Protein AF-A0A1R1B1K0-F1 (afdb_monomer)

Mean predicted aligned error: 8.97 Å

Nearest PDB structures (foldseek):
  7uwb-assembly1_k  TM=3.554E-01  e=3.036E+00  Citrus x limon
  7unf-assembly1_6  TM=3.418E-01  e=3.708E+00  Homo sapiens
  7u8o-assembly1_j  TM=2.911E-01  e=3.708E+00  Sus scrofa
  9brb-assembly1_m  TM=3.291E-01  e=5.530E+00  Rattus norvegicus

pLDDT: mean 85.93, std 10.87, range [31.36, 96.56]

Structure (mmCIF, N/CA/C/O backbone):
data_AF-A0A1R1B1K0-F1
#
_entry.id   AF-A0A1R1B1K0-F1
#
loop_
_atom_site.group_PDB
_atom_site.id
_atom_site.type_symbol
_atom_site.label_atom_id
_atom_site.label_alt_id
_atom_site.label_comp_id
_atom_site.label_asym_id
_atom_site.label_entity_id
_atom_site.label_seq_id
_atom_site.pdbx_PDB_ins_code
_atom_site.Cartn_x
_atom_site.Cartn_y
_atom_site.Cartn_z
_atom_site.occupancy
_atom_site.B_iso_or_equiv
_atom_site.auth_seq_id
_atom_site.auth_comp_id
_atom_site.auth_asym_id
_atom_site.auth_atom_id
_atom_site.pdbx_PDB_model_num
ATOM 1 N N . MET A 1 1 ? -3.688 -18.960 -57.269 1.00 59.69 1 MET A N 1
ATOM 2 C CA . MET A 1 1 ? -3.517 -19.174 -55.816 1.00 59.69 1 MET A CA 1
ATOM 3 C C . MET A 1 1 ? -4.222 -20.477 -55.465 1.00 59.69 1 MET A C 1
ATOM 5 O O . MET A 1 1 ? -5.436 -20.525 -55.629 1.00 59.69 1 MET A O 1
ATOM 9 N N . SER A 1 2 ? -3.469 -21.537 -55.148 1.00 80.31 2 SER A N 1
ATOM 10 C CA . SER A 1 2 ? -4.002 -22.891 -54.909 1.00 80.31 2 SER A CA 1
ATOM 11 C C . SER A 1 2 ? -4.945 -22.912 -53.699 1.00 80.31 2 SER A C 1
ATOM 13 O O . SER A 1 2 ? -4.802 -22.092 -52.791 1.00 80.31 2 SER A O 1
ATOM 15 N N . GLN A 1 3 ? -5.933 -23.814 -53.695 1.00 81.69 3 GLN A N 1
ATOM 16 C CA . GLN A 1 3 ? -6.854 -23.996 -52.561 1.00 81.69 3 GLN A CA 1
ATOM 17 C C . GLN A 1 3 ? -6.096 -24.296 -51.262 1.00 81.69 3 GLN A C 1
ATOM 19 O O . GLN A 1 3 ? -6.393 -23.686 -50.241 1.00 81.69 3 GLN A O 1
ATOM 24 N N . GLU A 1 4 ? -5.033 -25.096 -51.350 1.00 86.19 4 GLU A N 1
ATOM 25 C CA . GLU A 1 4 ? -4.121 -25.392 -50.238 1.00 86.19 4 GLU A CA 1
ATOM 26 C C . GLU A 1 4 ? -3.509 -24.130 -49.610 1.00 86.19 4 GLU A C 1
ATOM 28 O O . GLU A 1 4 ? -3.384 -24.031 -48.389 1.00 86.19 4 GLU A O 1
ATOM 33 N N . LEU A 1 5 ? -3.176 -23.116 -50.425 1.00 86.44 5 LEU A N 1
ATOM 34 C CA . LEU A 1 5 ? -2.635 -21.858 -49.910 1.00 86.44 5 LEU A CA 1
ATOM 35 C C . LEU A 1 5 ? -3.688 -21.122 -49.070 1.00 86.44 5 LEU A C 1
ATOM 37 O O . LEU A 1 5 ? -3.372 -20.596 -48.008 1.00 86.44 5 LEU A O 1
ATO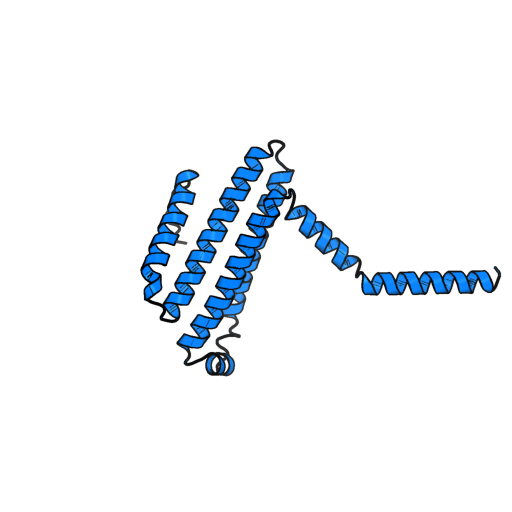M 41 N N . LYS A 1 6 ? -4.949 -21.099 -49.522 1.00 87.38 6 LYS A N 1
ATOM 42 C CA . LYS A 1 6 ? -6.047 -20.439 -48.796 1.00 87.38 6 LYS A CA 1
ATOM 43 C C . LYS A 1 6 ? -6.371 -21.144 -47.480 1.00 87.38 6 LYS A C 1
ATOM 45 O O . LYS A 1 6 ? -6.598 -20.455 -46.490 1.00 87.38 6 LYS A O 1
ATOM 50 N N . GLU A 1 7 ? -6.376 -22.474 -47.469 1.00 90.81 7 GLU A N 1
ATOM 51 C CA . GLU A 1 7 ? -6.591 -23.272 -46.254 1.00 90.81 7 GLU A CA 1
ATOM 52 C C . GLU A 1 7 ? -5.483 -23.018 -45.232 1.00 90.81 7 GLU A C 1
ATOM 54 O O . GLU A 1 7 ? -5.772 -22.636 -44.101 1.00 90.81 7 GLU A O 1
ATOM 59 N N . THR A 1 8 ? -4.223 -23.060 -45.673 1.00 91.25 8 THR A N 1
ATOM 60 C CA . THR A 1 8 ? -3.070 -22.751 -44.813 1.00 91.25 8 THR A CA 1
ATOM 61 C C . THR A 1 8 ? -3.170 -21.341 -44.220 1.00 91.25 8 THR A C 1
ATOM 63 O O . THR A 1 8 ? -2.973 -21.150 -43.021 1.00 91.25 8 THR A O 1
ATOM 66 N N . PHE A 1 9 ? -3.514 -20.331 -45.030 1.00 93.12 9 PHE A N 1
ATOM 67 C CA . PHE A 1 9 ? -3.703 -18.961 -44.537 1.00 93.12 9 PHE A CA 1
ATOM 68 C C . PHE A 1 9 ? -4.836 -18.853 -43.510 1.00 93.12 9 PHE A C 1
ATOM 70 O O . PHE A 1 9 ? -4.715 -18.107 -42.537 1.00 93.12 9 PHE A O 1
ATOM 77 N N . MET A 1 10 ? -5.930 -19.583 -43.719 1.00 92.62 10 MET A N 1
ATOM 78 C CA . MET A 1 10 ? -7.085 -19.572 -42.827 1.00 92.62 10 MET A CA 1
ATOM 79 C C . MET A 1 10 ? -6.769 -20.241 -41.486 1.00 92.62 10 MET A C 1
ATOM 81 O O . MET A 1 10 ? -7.120 -19.692 -40.441 1.00 92.62 10 MET A O 1
ATOM 85 N N . ASP A 1 11 ? -6.024 -21.345 -41.497 1.00 94.00 11 ASP A N 1
ATOM 86 C CA . ASP A 1 11 ? -5.562 -22.020 -40.282 1.00 94.00 11 ASP A CA 1
ATOM 87 C C . ASP A 1 11 ? -4.599 -21.144 -39.473 1.00 94.00 11 ASP A C 1
ATOM 89 O O . ASP A 1 11 ? -4.769 -20.984 -38.259 1.00 94.00 11 ASP A O 1
ATOM 93 N N . VAL A 1 12 ? -3.641 -20.493 -40.145 1.00 93.69 12 VAL A N 1
ATOM 94 C CA . VAL A 1 12 ? -2.735 -19.517 -39.516 1.00 93.69 12 VAL A CA 1
ATOM 95 C C . VAL A 1 12 ? -3.527 -18.360 -38.905 1.00 93.69 12 VAL A C 1
ATOM 97 O O . VAL A 1 12 ? -3.267 -17.962 -37.768 1.00 93.69 12 VAL A O 1
ATOM 100 N N . TRP A 1 13 ? -4.528 -17.839 -39.618 1.00 93.56 13 TRP A N 1
ATOM 101 C CA . TRP A 1 13 ? -5.368 -16.752 -39.119 1.00 93.56 13 TRP A CA 1
ATOM 102 C C . TRP A 1 13 ? -6.178 -17.157 -37.881 1.00 93.56 13 TRP A C 1
ATOM 104 O O . TRP A 1 13 ? -6.197 -16.425 -36.890 1.00 93.56 13 TRP A O 1
ATOM 114 N N . ILE A 1 14 ? -6.805 -18.337 -37.896 1.00 93.62 14 ILE A N 1
ATOM 115 C CA . ILE A 1 14 ? -7.556 -18.873 -36.751 1.00 93.62 14 ILE A CA 1
ATOM 116 C C . ILE A 1 14 ? -6.633 -19.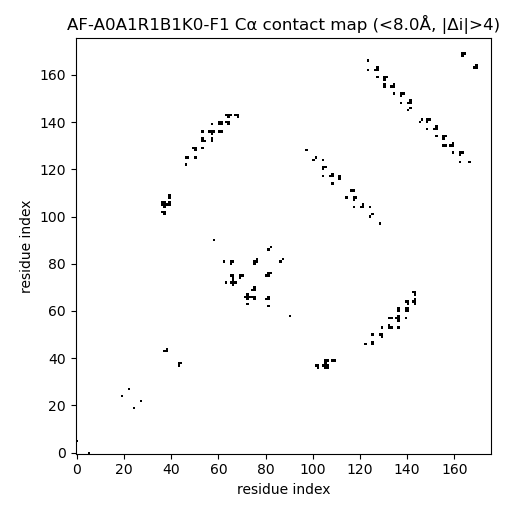056 -35.544 1.00 93.62 14 ILE A C 1
ATOM 118 O O . ILE A 1 14 ? -7.019 -18.731 -34.417 1.00 93.62 14 ILE A O 1
ATOM 122 N N . TYR A 1 15 ? -5.415 -19.550 -35.767 1.00 91.88 15 TYR A N 1
ATOM 123 C CA . TYR A 1 15 ? -4.424 -19.720 -34.711 1.00 91.88 15 TYR A CA 1
ATOM 124 C C . TYR A 1 15 ? -4.025 -18.376 -34.083 1.00 91.88 15 TYR A C 1
ATOM 126 O O . TYR A 1 15 ? -4.085 -18.226 -32.861 1.00 91.88 15 TYR A O 1
ATOM 134 N N . LEU A 1 16 ? -3.709 -17.369 -34.905 1.00 90.44 16 LEU A N 1
ATOM 135 C CA . LEU A 1 16 ? -3.380 -16.018 -34.437 1.00 90.44 16 LEU A CA 1
ATOM 136 C C . LEU A 1 16 ? -4.553 -15.356 -33.703 1.00 90.44 16 LEU A C 1
ATOM 138 O O . LEU A 1 16 ? -4.355 -14.737 -32.658 1.00 90.44 16 LEU A O 1
ATOM 142 N N . TYR A 1 17 ? -5.779 -15.526 -34.200 1.00 90.75 17 TYR A N 1
ATOM 143 C CA . TYR A 1 17 ? -6.984 -14.999 -33.562 1.00 90.75 17 TYR A CA 1
ATOM 144 C C . TYR A 1 17 ? -7.221 -15.624 -32.180 1.00 90.75 17 TYR A C 1
ATOM 146 O O . TYR A 1 17 ? -7.467 -14.911 -31.204 1.00 90.75 17 TYR A O 1
ATOM 154 N N . LYS A 1 18 ? -7.077 -16.951 -32.062 1.00 90.31 18 LYS A N 1
ATOM 155 C CA . LYS A 1 18 ? -7.168 -17.653 -30.772 1.00 90.31 18 LYS A CA 1
ATOM 156 C C . LYS A 1 18 ? -6.075 -17.202 -29.805 1.00 90.31 18 LYS A C 1
ATOM 158 O O . LYS A 1 18 ? -6.376 -16.940 -28.641 1.00 90.31 18 LYS A O 1
ATOM 163 N N . ALA A 1 19 ? -4.839 -17.056 -30.282 1.00 86.38 19 ALA A N 1
ATOM 164 C CA . ALA A 1 19 ? -3.736 -16.545 -29.475 1.00 86.38 19 ALA A CA 1
ATOM 165 C C . ALA A 1 19 ? -4.013 -15.115 -28.979 1.00 86.38 19 ALA A C 1
ATOM 167 O O . ALA A 1 19 ? -3.823 -14.831 -27.798 1.00 86.38 19 ALA A O 1
ATOM 168 N N . ALA A 1 20 ? -4.543 -14.233 -29.832 1.00 87.88 20 ALA A N 1
ATOM 169 C CA . ALA A 1 20 ? -4.899 -12.867 -29.455 1.00 87.88 20 ALA A CA 1
ATOM 170 C C . ALA A 1 20 ? -6.022 -12.815 -28.404 1.00 87.88 20 ALA A C 1
ATOM 172 O O . ALA A 1 20 ? -5.936 -12.036 -27.454 1.00 87.88 20 ALA A O 1
ATOM 173 N N . ILE A 1 21 ? -7.049 -13.664 -28.518 1.00 88.94 21 ILE A N 1
ATOM 174 C CA . ILE A 1 21 ? -8.105 -13.766 -27.497 1.00 88.94 21 ILE A CA 1
ATOM 175 C C . ILE A 1 21 ? -7.536 -14.257 -26.164 1.00 88.94 21 ILE A C 1
ATOM 177 O O . ILE A 1 21 ? -7.900 -13.728 -25.112 1.00 88.94 21 ILE A O 1
ATOM 181 N N . TYR A 1 22 ? -6.660 -15.262 -26.201 1.00 87.31 22 TYR A N 1
ATOM 182 C CA . TYR A 1 22 ? -6.126 -15.888 -24.995 1.00 87.31 22 TYR A CA 1
ATOM 183 C C . TYR A 1 22 ? -5.135 -14.977 -24.261 1.00 87.31 22 TYR A C 1
ATOM 185 O O . TYR A 1 22 ? -5.258 -14.764 -23.057 1.00 87.31 22 TYR A O 1
ATOM 193 N N . VAL A 1 23 ? -4.185 -14.395 -24.997 1.00 82.69 23 VAL A N 1
ATOM 194 C CA . VAL A 1 23 ? -3.130 -13.529 -24.448 1.00 82.69 23 VAL A CA 1
ATOM 195 C C . VAL A 1 23 ? -3.669 -12.146 -24.083 1.00 82.69 23 VAL A C 1
ATOM 197 O O . VAL A 1 23 ? -3.103 -11.485 -23.217 1.00 82.69 23 VAL A O 1
ATOM 200 N N . LYS A 1 24 ? -4.771 -11.703 -24.709 1.00 91.25 24 LYS A N 1
ATOM 201 C CA . LYS A 1 24 ? -5.346 -10.359 -24.539 1.00 91.25 24 LYS A CA 1
ATOM 202 C C . LYS A 1 24 ? -4.249 -9.289 -24.675 1.00 91.25 24 LYS A C 1
ATOM 204 O O . LYS A 1 24 ? -3.896 -8.650 -23.685 1.00 91.25 24 LYS A O 1
ATOM 209 N N . PRO A 1 25 ? -3.700 -9.068 -25.883 1.00 85.75 25 PRO A N 1
ATOM 210 C CA . PRO A 1 25 ? -2.474 -8.294 -26.099 1.00 85.75 25 PRO A CA 1
ATOM 211 C C . PRO A 1 25 ? -2.533 -6.869 -25.540 1.00 85.75 25 PRO A C 1
ATOM 213 O O . PRO A 1 25 ? -1.535 -6.384 -25.020 1.00 85.75 25 PRO A O 1
ATOM 216 N N . LEU A 1 26 ? -3.703 -6.220 -25.568 1.00 85.38 26 LEU A N 1
ATOM 217 C CA . LEU A 1 26 ? -3.905 -4.927 -24.905 1.00 85.38 26 LEU A CA 1
ATOM 218 C C . LEU A 1 26 ? -3.644 -5.007 -23.399 1.00 85.38 26 LEU A C 1
ATOM 220 O O . LEU A 1 26 ? -2.982 -4.140 -22.839 1.00 85.38 26 LEU A O 1
ATOM 224 N N . TRP A 1 27 ? -4.144 -6.052 -22.740 1.00 82.56 27 TRP A N 1
ATOM 225 C CA . TRP A 1 27 ? -3.952 -6.225 -21.309 1.00 82.56 27 TRP A CA 1
ATOM 226 C C . TRP A 1 27 ? -2.507 -6.565 -20.969 1.00 82.56 27 TRP A C 1
ATOM 228 O O . TRP A 1 27 ? -1.936 -5.934 -20.083 1.00 82.56 27 TRP A O 1
ATOM 238 N N . ALA A 1 28 ? -1.886 -7.455 -21.748 1.00 86.81 28 ALA A N 1
ATOM 239 C CA . ALA A 1 28 ? -0.457 -7.731 -21.648 1.00 86.81 28 ALA A CA 1
ATOM 240 C C . ALA A 1 28 ? 0.363 -6.434 -21.761 1.00 86.81 28 ALA A C 1
ATOM 242 O O . ALA A 1 28 ? 1.133 -6.124 -20.859 1.00 86.81 28 ALA A O 1
ATOM 243 N N . PHE A 1 29 ? 0.105 -5.612 -22.782 1.00 88.94 29 PHE A N 1
ATOM 244 C CA . PHE A 1 29 ? 0.782 -4.331 -22.988 1.00 88.94 29 PHE A CA 1
ATOM 245 C C . PHE A 1 29 ? 0.653 -3.379 -21.788 1.00 88.94 29 PHE A C 1
ATOM 247 O O . PHE A 1 29 ? 1.663 -2.879 -21.290 1.00 88.94 29 PHE A O 1
ATOM 254 N N . PHE A 1 30 ? -0.564 -3.168 -21.271 1.00 87.12 30 PHE A N 1
ATOM 255 C CA . PHE A 1 30 ? -0.769 -2.324 -20.088 1.00 87.12 30 PHE A CA 1
ATOM 256 C C . PHE A 1 30 ? -0.057 -2.878 -18.852 1.00 87.12 30 PHE A C 1
ATOM 258 O O . PHE A 1 30 ? 0.591 -2.118 -18.132 1.00 87.12 30 PHE A O 1
ATOM 265 N N . THR A 1 31 ? -0.135 -4.190 -18.615 1.00 85.06 31 THR A N 1
ATOM 266 C CA . THR A 1 31 ? 0.560 -4.817 -17.483 1.00 85.06 31 THR A CA 1
ATOM 267 C C . THR A 1 31 ? 2.076 -4.739 -17.624 1.00 85.06 31 THR A C 1
ATOM 269 O O . THR A 1 31 ? 2.752 -4.511 -16.627 1.00 85.06 31 THR A O 1
ATOM 272 N N . SER A 1 32 ? 2.617 -4.829 -18.842 1.00 86.50 32 SER A N 1
ATOM 273 C CA . SER A 1 32 ? 4.046 -4.656 -19.106 1.00 86.50 32 SER A CA 1
ATOM 274 C C . SER A 1 32 ? 4.507 -3.230 -18.819 1.00 86.50 32 SER A C 1
ATOM 276 O O . SER A 1 32 ? 5.522 -3.061 -18.152 1.00 86.50 32 SER A O 1
ATOM 278 N N . ILE A 1 33 ? 3.757 -2.208 -19.252 1.00 87.00 33 ILE A N 1
ATOM 279 C CA . ILE A 1 33 ? 4.068 -0.806 -18.922 1.00 87.00 33 ILE A CA 1
ATOM 280 C C . ILE A 1 33 ? 4.012 -0.593 -17.411 1.00 87.00 33 ILE A C 1
ATOM 282 O O . ILE A 1 33 ? 4.926 -0.007 -16.837 1.00 87.00 33 ILE A O 1
ATOM 286 N N . LEU A 1 34 ? 2.956 -1.081 -16.760 1.00 85.38 34 LEU A N 1
ATOM 287 C CA . LEU A 1 34 ? 2.790 -0.928 -15.321 1.00 85.38 34 LEU A CA 1
ATOM 288 C C . LEU A 1 34 ? 3.930 -1.609 -14.556 1.00 85.38 34 LEU A C 1
ATOM 290 O O . LEU A 1 34 ? 4.501 -0.998 -13.659 1.00 85.38 34 LEU A O 1
ATOM 294 N N . TYR A 1 35 ? 4.288 -2.839 -14.934 1.00 86.69 35 TYR A N 1
ATOM 295 C CA . TYR A 1 35 ? 5.387 -3.579 -14.320 1.00 86.69 35 TYR A CA 1
ATOM 296 C C . TYR A 1 35 ? 6.722 -2.864 -14.529 1.00 86.69 35 TYR A C 1
ATOM 298 O O . TYR A 1 35 ? 7.464 -2.650 -13.578 1.00 86.69 35 TYR A O 1
ATOM 306 N N . TYR A 1 36 ? 6.985 -2.415 -15.757 1.00 85.69 36 TY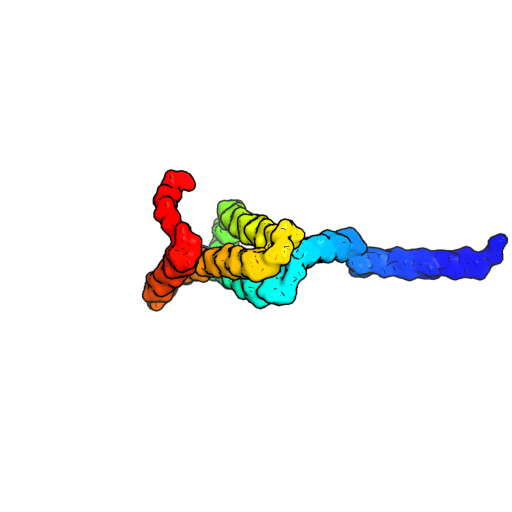R A N 1
ATOM 307 C CA . TYR A 1 36 ? 8.176 -1.645 -16.096 1.00 85.69 36 TYR A CA 1
ATOM 308 C C . TYR A 1 36 ? 8.289 -0.378 -15.237 1.00 85.69 36 TYR A C 1
ATOM 310 O O . TYR A 1 36 ? 9.356 -0.078 -14.708 1.00 85.69 36 TYR A O 1
ATOM 318 N N . VAL A 1 37 ? 7.195 0.361 -15.052 1.00 86.25 37 VAL A N 1
ATOM 319 C CA . VAL A 1 37 ? 7.206 1.600 -14.265 1.00 86.25 37 VAL A CA 1
ATOM 320 C C . VAL A 1 37 ? 7.323 1.332 -12.763 1.00 86.25 37 VAL A C 1
ATOM 322 O O . VAL A 1 37 ? 8.104 2.010 -12.105 1.00 86.25 37 VAL A O 1
ATOM 325 N N . LEU A 1 38 ? 6.580 0.364 -12.221 1.00 84.75 38 LEU A N 1
ATOM 326 C CA . LEU A 1 38 ? 6.552 0.074 -10.782 1.00 84.75 38 LEU A CA 1
ATOM 327 C C . LEU A 1 38 ? 7.817 -0.622 -10.270 1.00 84.75 38 LEU A C 1
ATOM 329 O O . LEU A 1 38 ? 8.206 -0.400 -9.125 1.00 84.75 38 LEU A O 1
ATOM 333 N N . PHE A 1 39 ? 8.440 -1.457 -11.100 1.00 86.44 39 PHE A N 1
ATOM 334 C CA . PHE A 1 39 ? 9.575 -2.298 -10.725 1.00 86.44 39 PHE A CA 1
ATOM 335 C C . PHE A 1 39 ? 10.767 -2.006 -11.642 1.00 86.44 39 PHE A C 1
ATOM 337 O O . PHE A 1 39 ? 11.084 -2.807 -12.524 1.00 86.44 39 PHE A O 1
ATOM 344 N N . PRO A 1 40 ? 11.420 -0.839 -11.488 1.00 84.00 40 PRO A N 1
ATOM 345 C CA . PRO A 1 40 ? 12.613 -0.523 -12.264 1.00 84.00 40 PRO A CA 1
ATOM 346 C C . PRO A 1 40 ? 13.810 -1.413 -11.894 1.00 84.00 40 PRO A C 1
ATOM 348 O O . PRO A 1 40 ? 14.691 -1.596 -12.727 1.00 84.00 40 PRO A O 1
ATOM 351 N N . ASP A 1 41 ? 13.828 -1.964 -10.676 1.00 83.81 41 ASP A N 1
ATOM 352 C CA . ASP A 1 41 ? 14.881 -2.827 -10.142 1.00 83.81 41 ASP A CA 1
ATOM 353 C C . ASP A 1 41 ? 14.284 -3.915 -9.225 1.00 83.81 41 ASP A C 1
ATOM 355 O O . ASP A 1 41 ? 13.217 -3.725 -8.631 1.00 83.81 41 ASP A O 1
ATOM 359 N N . GLU A 1 42 ? 14.961 -5.059 -9.087 1.00 83.94 42 GLU A N 1
ATOM 360 C CA . GLU A 1 42 ? 14.481 -6.195 -8.282 1.00 83.94 42 GLU A CA 1
ATOM 361 C C . GLU A 1 42 ? 14.347 -5.858 -6.788 1.00 83.94 42 GLU A C 1
ATOM 363 O O . GLU A 1 42 ? 13.481 -6.410 -6.101 1.00 83.94 42 GLU A O 1
ATOM 368 N N . THR A 1 43 ? 15.119 -4.888 -6.285 1.00 81.50 43 THR A N 1
ATOM 369 C CA . THR A 1 43 ? 15.013 -4.403 -4.898 1.00 81.50 43 THR A CA 1
ATOM 370 C C . THR A 1 43 ? 13.656 -3.761 -4.581 1.00 81.50 43 THR A C 1
ATOM 372 O O . THR A 1 43 ? 13.272 -3.669 -3.412 1.00 81.50 43 THR A O 1
ATOM 375 N N . PHE A 1 44 ? 12.869 -3.383 -5.597 1.00 84.81 44 PHE A N 1
ATOM 376 C CA . PHE A 1 44 ? 11.531 -2.813 -5.415 1.00 84.81 44 PHE A CA 1
ATOM 377 C C . PHE A 1 44 ? 10.480 -3.873 -5.083 1.00 84.81 44 PHE A C 1
ATOM 379 O O . PHE A 1 44 ? 9.451 -3.551 -4.478 1.00 84.81 44 PHE A O 1
ATOM 386 N N . ILE A 1 45 ? 10.718 -5.135 -5.453 1.00 88.06 45 ILE A N 1
ATOM 387 C CA . ILE A 1 45 ? 9.726 -6.206 -5.330 1.00 88.06 45 ILE A CA 1
ATOM 388 C C . ILE A 1 45 ? 9.390 -6.493 -3.857 1.00 88.06 45 ILE A C 1
ATOM 390 O O . ILE A 1 45 ? 8.206 -6.427 -3.515 1.00 88.06 45 ILE A O 1
ATOM 394 N N . PRO A 1 46 ? 10.357 -6.732 -2.944 1.00 90.62 46 PRO A N 1
ATOM 395 C CA . PRO A 1 46 ? 10.037 -7.045 -1.550 1.00 90.62 46 PRO A CA 1
ATOM 396 C C . PRO A 1 46 ? 9.292 -5.910 -0.841 1.00 90.62 46 PRO A C 1
ATOM 398 O O . PRO A 1 46 ? 8.291 -6.149 -0.165 1.00 90.62 46 PRO A O 1
ATOM 401 N N . ALA A 1 47 ? 9.737 -4.664 -1.040 1.00 90.56 47 ALA A N 1
ATOM 402 C CA . ALA A 1 47 ? 9.111 -3.490 -0.437 1.00 90.56 47 ALA A CA 1
ATOM 403 C C . ALA A 1 47 ? 7.678 -3.287 -0.958 1.00 90.56 47 ALA A C 1
ATOM 405 O O . ALA A 1 47 ? 6.767 -2.981 -0.188 1.00 90.56 47 ALA A O 1
ATOM 406 N N . THR A 1 48 ? 7.460 -3.520 -2.255 1.00 91.25 48 THR A N 1
ATOM 407 C CA . THR A 1 48 ? 6.128 -3.480 -2.866 1.00 91.25 48 THR A CA 1
ATOM 408 C C . THR A 1 48 ? 5.211 -4.555 -2.296 1.00 91.25 48 THR A C 1
ATOM 410 O O . THR A 1 48 ? 4.078 -4.253 -1.927 1.00 91.25 48 THR A O 1
ATOM 413 N N . ILE A 1 49 ? 5.687 -5.800 -2.191 1.00 92.88 49 ILE A N 1
ATOM 414 C CA . ILE A 1 49 ? 4.901 -6.905 -1.632 1.00 92.88 49 ILE A CA 1
ATOM 415 C C . ILE A 1 49 ? 4.519 -6.599 -0.184 1.00 92.88 49 ILE A C 1
ATOM 417 O O . ILE A 1 49 ? 3.356 -6.772 0.176 1.00 92.88 49 ILE A O 1
ATOM 421 N N . ALA A 1 50 ? 5.454 -6.100 0.630 1.00 93.88 50 ALA A N 1
ATOM 422 C CA . ALA A 1 50 ? 5.175 -5.714 2.011 1.00 93.88 50 ALA A CA 1
ATOM 423 C C . ALA A 1 50 ? 4.089 -4.628 2.090 1.00 93.88 50 ALA A C 1
ATOM 425 O O . ALA A 1 50 ? 3.133 -4.766 2.856 1.00 93.88 50 ALA A O 1
AT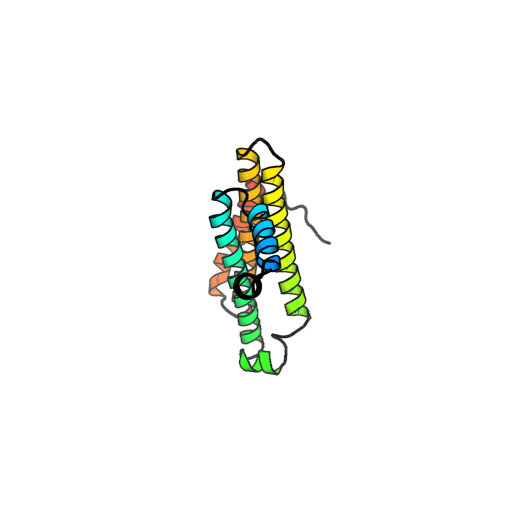OM 426 N N . LEU A 1 51 ? 4.195 -3.588 1.256 1.00 94.69 51 LEU A N 1
ATOM 427 C CA . LEU A 1 51 ? 3.237 -2.485 1.221 1.00 94.69 51 LEU A CA 1
ATOM 428 C C . LEU A 1 51 ? 1.841 -2.926 0.748 1.00 94.69 51 LEU A C 1
ATOM 430 O O . LEU A 1 51 ? 0.833 -2.573 1.358 1.00 94.69 51 LEU A O 1
ATOM 434 N N . ILE A 1 52 ? 1.767 -3.727 -0.317 1.00 94.69 52 ILE A N 1
ATOM 435 C CA . ILE A 1 52 ? 0.493 -4.263 -0.814 1.00 94.69 52 ILE A CA 1
ATOM 436 C C . ILE A 1 52 ? -0.126 -5.206 0.221 1.00 94.69 52 ILE A C 1
ATOM 438 O O . ILE A 1 52 ? -1.332 -5.153 0.451 1.00 94.69 52 ILE A O 1
ATOM 442 N N . SER A 1 53 ? 0.684 -6.034 0.881 1.00 96.06 53 SER A N 1
ATOM 443 C CA . SER A 1 53 ? 0.200 -6.965 1.903 1.00 96.06 53 SER A CA 1
ATOM 444 C C . SER A 1 53 ? -0.424 -6.221 3.081 1.00 96.06 53 SER A C 1
ATOM 446 O O . SER A 1 53 ? -1.545 -6.543 3.470 1.00 96.06 53 SER A O 1
ATOM 448 N N . VAL A 1 54 ? 0.244 -5.188 3.612 1.00 96.31 54 VAL A N 1
ATOM 449 C CA . VAL A 1 54 ? -0.323 -4.398 4.716 1.00 96.31 54 VAL A CA 1
ATOM 450 C C . VAL A 1 54 ? -1.568 -3.622 4.282 1.00 96.31 54 VAL A C 1
ATOM 452 O O . VAL A 1 54 ? -2.521 -3.555 5.046 1.00 96.31 54 VAL A O 1
ATOM 455 N N . LEU A 1 55 ? -1.625 -3.123 3.041 1.00 96.25 55 LEU A N 1
ATOM 456 C CA . LEU A 1 55 ? -2.825 -2.482 2.495 1.00 96.25 55 LEU A CA 1
ATOM 457 C C . LEU A 1 55 ? -4.014 -3.453 2.423 1.00 96.25 55 LEU A C 1
ATOM 459 O O . LEU A 1 55 ? -5.138 -3.086 2.764 1.00 96.25 55 LEU A O 1
ATOM 463 N N . VAL A 1 56 ? -3.786 -4.692 1.980 1.00 96.00 56 VAL A N 1
ATOM 464 C CA . VAL A 1 56 ? -4.834 -5.723 1.948 1.00 96.00 56 VAL A CA 1
ATOM 465 C C . VAL A 1 56 ? -5.306 -6.038 3.365 1.00 96.00 56 VAL A C 1
ATOM 467 O O . VAL A 1 56 ? -6.512 -6.072 3.606 1.00 96.00 56 VAL A O 1
ATOM 470 N N . ILE A 1 57 ? -4.376 -6.217 4.307 1.00 96.56 57 ILE A N 1
ATOM 471 C CA . ILE A 1 57 ? -4.703 -6.472 5.715 1.00 96.56 57 ILE A CA 1
ATOM 472 C C . ILE A 1 57 ? -5.491 -5.299 6.311 1.00 96.56 57 ILE A C 1
ATOM 474 O O . ILE A 1 57 ? -6.495 -5.540 6.975 1.00 96.56 57 ILE A O 1
ATOM 478 N N . ASP A 1 58 ? -5.108 -4.052 6.034 1.00 95.88 58 ASP A N 1
ATOM 479 C CA . ASP A 1 58 ? -5.824 -2.859 6.495 1.00 95.88 58 ASP A CA 1
ATOM 480 C C . ASP A 1 58 ? -7.274 -2.833 5.995 1.00 95.88 58 ASP A C 1
ATOM 482 O O . ASP A 1 58 ? -8.207 -2.634 6.776 1.00 95.88 58 ASP A O 1
ATOM 486 N N . ILE A 1 59 ? -7.477 -3.089 4.699 1.00 94.31 59 ILE A N 1
ATOM 487 C CA . ILE A 1 59 ? -8.812 -3.134 4.098 1.00 94.31 59 ILE A CA 1
ATOM 488 C C . ILE A 1 59 ? -9.651 -4.232 4.764 1.00 94.31 59 ILE A C 1
ATOM 490 O O . ILE A 1 59 ? -10.802 -3.988 5.131 1.00 94.31 59 ILE A O 1
ATOM 494 N N . LEU A 1 60 ? -9.082 -5.425 4.965 1.00 93.75 60 LEU A N 1
ATOM 495 C CA . LEU A 1 60 ? -9.761 -6.527 5.652 1.00 93.75 60 LEU A CA 1
ATOM 496 C C . LEU A 1 60 ? -10.091 -6.177 7.109 1.00 93.75 60 LEU A C 1
ATOM 498 O O . LEU A 1 60 ? -11.217 -6.416 7.548 1.00 93.75 60 LEU A O 1
ATOM 502 N N . ALA A 1 61 ? -9.159 -5.556 7.834 1.00 94.06 61 ALA A N 1
ATOM 503 C CA . ALA A 1 61 ? -9.373 -5.085 9.198 1.00 94.06 61 ALA A CA 1
ATOM 504 C C . ALA A 1 61 ? -10.499 -4.042 9.260 1.00 94.06 61 ALA A C 1
ATOM 506 O O . ALA A 1 61 ? -11.315 -4.082 10.181 1.00 94.06 61 ALA A O 1
ATOM 507 N N . LYS A 1 62 ? -10.617 -3.165 8.250 1.00 92.75 62 LYS A N 1
ATOM 508 C CA . LYS A 1 62 ? -11.720 -2.199 8.160 1.00 92.75 62 LYS A CA 1
ATOM 509 C C . LYS A 1 62 ? -13.075 -2.873 7.973 1.00 92.75 62 LYS A C 1
ATOM 511 O O . LYS A 1 62 ? -14.048 -2.503 8.628 1.00 92.75 62 LYS A O 1
ATOM 516 N N . TYR A 1 63 ? -13.153 -3.861 7.083 1.00 90.94 63 TYR A N 1
ATOM 517 C CA . TYR A 1 63 ? -14.385 -4.629 6.897 1.00 90.94 63 TYR A CA 1
ATOM 518 C C . TYR A 1 63 ? -14.764 -5.396 8.163 1.00 90.94 63 TYR A C 1
ATOM 520 O O . TYR A 1 63 ? -15.936 -5.412 8.546 1.00 90.94 63 TYR A O 1
ATOM 528 N N . TYR A 1 64 ? -13.774 -5.986 8.833 1.00 91.06 64 TYR A N 1
ATOM 529 C CA . TYR A 1 64 ? -13.964 -6.670 10.104 1.00 91.06 64 TYR A CA 1
ATOM 530 C C . TYR A 1 64 ? -14.506 -5.725 11.185 1.00 91.06 64 TYR A C 1
ATOM 532 O O . TYR A 1 64 ? -15.530 -6.038 11.795 1.00 91.06 64 TYR A O 1
ATOM 540 N N . SER A 1 65 ? -13.898 -4.550 11.374 1.00 93.00 65 SER A N 1
ATOM 541 C CA . SER A 1 65 ? -14.312 -3.606 12.420 1.00 93.00 65 SER A CA 1
ATOM 542 C C . SER A 1 65 ? -15.738 -3.099 12.226 1.00 93.00 65 SER A C 1
ATOM 544 O O . SER A 1 65 ? -16.529 -3.072 13.166 1.00 93.00 65 SER A O 1
ATOM 546 N N . ILE A 1 66 ? -16.135 -2.826 10.983 1.00 89.44 66 ILE A N 1
ATOM 547 C CA . ILE A 1 66 ? -17.519 -2.467 10.639 1.00 89.44 66 ILE A CA 1
ATOM 548 C C . ILE A 1 66 ? -18.475 -3.642 10.849 1.00 89.44 66 ILE A C 1
ATOM 550 O O . ILE A 1 66 ? -19.626 -3.443 11.245 1.00 89.44 66 ILE A O 1
ATOM 554 N N . GLY A 1 67 ? -18.018 -4.865 10.584 1.00 88.50 67 GLY A N 1
ATOM 555 C CA . GLY A 1 67 ? -18.720 -6.092 10.941 1.00 88.50 67 GLY A CA 1
ATOM 556 C C . GLY A 1 67 ? -19.075 -6.118 12.425 1.00 88.50 67 GLY A C 1
ATOM 557 O O . GLY A 1 67 ? -20.245 -6.222 12.782 1.00 88.50 67 GLY A O 1
ATOM 558 N N . VAL A 1 68 ? -18.068 -5.970 13.284 1.00 88.69 68 VAL A N 1
ATOM 559 C CA . VAL A 1 68 ? -18.228 -6.029 14.743 1.00 88.69 68 VAL A CA 1
ATOM 560 C C . VAL A 1 68 ? -19.103 -4.883 15.264 1.00 88.69 68 VAL A C 1
ATOM 562 O O . VAL A 1 68 ? -20.080 -5.136 15.967 1.00 88.69 68 VAL A O 1
ATOM 565 N N . LEU A 1 69 ? -18.834 -3.642 14.847 1.00 86.75 69 LEU A N 1
ATOM 566 C CA . LEU A 1 69 ? -19.534 -2.446 15.334 1.00 86.75 69 LEU A CA 1
ATOM 567 C C . LEU A 1 69 ? -21.038 -2.411 15.017 1.00 86.75 69 LEU A C 1
ATOM 569 O O . LEU A 1 69 ? -21.784 -1.708 15.692 1.00 86.75 69 LEU A O 1
ATOM 573 N N . ASN A 1 70 ? -21.506 -3.152 14.008 1.00 86.94 70 ASN A N 1
ATOM 574 C CA . ASN A 1 70 ? -22.927 -3.190 13.633 1.00 86.94 70 ASN A CA 1
ATOM 575 C C . ASN A 1 70 ? -23.611 -4.517 14.024 1.00 86.94 70 ASN A C 1
ATOM 577 O O . ASN A 1 70 ? -24.639 -4.880 13.446 1.00 86.94 70 ASN A O 1
ATOM 581 N N . GLY A 1 71 ? -23.070 -5.244 15.009 1.00 81.50 71 GLY A N 1
ATOM 582 C CA . GLY A 1 71 ? -23.686 -6.466 15.540 1.00 81.50 71 GLY A CA 1
ATOM 583 C C . GLY A 1 71 ? -23.453 -7.715 14.683 1.00 81.50 71 GLY A C 1
ATOM 584 O O . GLY A 1 71 ? -24.269 -8.635 14.701 1.00 81.50 71 GLY A O 1
ATOM 585 N N . GLY A 1 72 ? -22.361 -7.746 13.916 1.00 81.50 72 GLY A N 1
ATOM 586 C CA . GLY A 1 72 ? -21.920 -8.884 13.112 1.00 81.50 72 GLY A CA 1
ATOM 587 C C . GLY A 1 72 ? -21.931 -8.615 11.604 1.00 81.50 72 GLY A C 1
ATOM 588 O O . GLY A 1 72 ? -22.751 -7.858 11.086 1.00 81.50 72 GLY A O 1
ATOM 589 N N . ILE A 1 73 ? -21.049 -9.308 10.874 1.00 76.69 73 ILE A N 1
ATOM 590 C CA . ILE A 1 73 ? -20.822 -9.126 9.425 1.00 76.69 73 ILE A CA 1
ATOM 591 C C . ILE A 1 73 ? -22.121 -9.274 8.614 1.00 76.69 73 ILE A C 1
ATOM 593 O O . ILE A 1 73 ? -22.383 -8.479 7.714 1.00 76.69 73 ILE A O 1
ATOM 597 N N . ILE A 1 74 ? -22.973 -10.244 8.963 1.00 74.75 74 ILE A N 1
ATOM 598 C CA . ILE A 1 74 ? -24.258 -10.485 8.283 1.00 74.75 74 ILE A CA 1
ATOM 599 C C . ILE A 1 74 ? -25.191 -9.274 8.427 1.00 74.75 74 ILE A C 1
ATOM 601 O O . ILE A 1 74 ? -25.830 -8.856 7.459 1.00 74.75 74 ILE A O 1
ATOM 605 N N . ASN A 1 75 ? -25.245 -8.670 9.617 1.00 77.31 75 ASN A N 1
ATOM 606 C CA . ASN A 1 75 ? -26.085 -7.502 9.860 1.00 77.31 75 ASN A CA 1
ATOM 607 C C . ASN A 1 75 ? -25.512 -6.251 9.170 1.00 77.31 75 ASN A C 1
ATOM 609 O O . ASN A 1 75 ? -26.268 -5.457 8.613 1.00 77.31 75 ASN A O 1
ATOM 613 N N . SER A 1 76 ? -24.185 -6.114 9.106 1.00 77.00 76 SER A N 1
ATOM 614 C CA . SER A 1 76 ? -23.500 -5.037 8.375 1.00 77.00 76 SER A CA 1
ATOM 615 C C . SER A 1 76 ? -23.706 -5.102 6.858 1.00 77.00 76 SER A C 1
ATOM 617 O O . SER A 1 76 ? -23.784 -4.058 6.206 1.00 77.00 76 SER A O 1
ATOM 619 N N . ILE A 1 77 ? -23.821 -6.310 6.291 1.00 78.00 77 ILE A N 1
ATOM 620 C CA . ILE A 1 77 ? -24.199 -6.512 4.884 1.00 78.00 77 ILE A CA 1
ATOM 621 C C . ILE A 1 77 ? -25.672 -6.143 4.689 1.00 78.00 77 ILE A C 1
ATOM 623 O O . ILE A 1 77 ? -25.991 -5.354 3.803 1.00 78.00 77 ILE A O 1
ATOM 627 N N . ARG A 1 78 ? -26.569 -6.645 5.551 1.00 76.00 78 ARG A N 1
ATOM 628 C CA . ARG A 1 78 ? -28.016 -6.380 5.453 1.00 76.00 78 ARG A CA 1
ATOM 629 C C . ARG A 1 78 ? -28.360 -4.894 5.581 1.00 76.00 78 ARG A C 1
ATOM 631 O O . ARG A 1 78 ? -29.293 -4.423 4.944 1.00 76.00 78 ARG A O 1
ATOM 638 N N . THR A 1 79 ? -27.605 -4.159 6.394 1.00 79.06 79 THR A N 1
ATOM 639 C CA . THR A 1 79 ? -27.761 -2.709 6.599 1.00 79.06 79 THR A CA 1
ATOM 640 C C . THR A 1 79 ? -26.991 -1.860 5.581 1.00 79.06 79 THR A C 1
ATOM 642 O O . THR A 1 79 ? -27.038 -0.633 5.652 1.00 79.06 79 THR A O 1
ATOM 645 N N . GLY A 1 80 ? -26.268 -2.483 4.642 1.00 76.69 80 GLY A N 1
ATOM 646 C CA . GLY A 1 80 ? -25.533 -1.793 3.578 1.00 76.69 80 GLY A CA 1
ATOM 647 C C . GLY A 1 80 ? -24.333 -0.968 4.057 1.00 76.69 80 GLY A C 1
ATOM 648 O O . GLY A 1 80 ? -23.803 -0.157 3.301 1.00 76.69 80 GLY A O 1
ATOM 649 N N . LYS A 1 81 ? -23.879 -1.148 5.304 1.00 77.19 81 LYS A N 1
ATOM 650 C CA . LYS A 1 81 ? -22.750 -0.390 5.872 1.00 77.19 81 LYS A CA 1
ATOM 651 C C . LYS A 1 81 ? -21.418 -0.786 5.237 1.00 77.19 81 LYS A C 1
ATOM 653 O O . LYS A 1 81 ? -20.595 0.083 4.952 1.00 77.19 81 LYS A O 1
ATOM 658 N N . ILE A 1 82 ? -21.246 -2.079 4.951 1.00 75.25 82 ILE A N 1
ATOM 659 C CA . ILE A 1 82 ? -20.080 -2.633 4.239 1.00 75.25 82 ILE A CA 1
ATOM 660 C C . ILE A 1 82 ? -20.038 -2.172 2.777 1.00 75.25 82 ILE A C 1
ATOM 662 O O . ILE A 1 82 ? -18.965 -1.943 2.235 1.00 75.25 82 ILE A O 1
ATOM 666 N N . THR A 1 83 ? -21.197 -1.981 2.149 1.00 73.44 83 THR A N 1
ATOM 667 C CA . THR A 1 83 ? -21.319 -1.524 0.755 1.00 73.44 83 THR A CA 1
ATOM 668 C C . THR A 1 83 ? -21.533 -0.016 0.650 1.00 73.44 83 THR A C 1
ATOM 670 O O . THR A 1 83 ? -21.957 0.477 -0.395 1.00 73.44 83 THR A O 1
ATOM 673 N N . SER A 1 84 ? -21.299 0.726 1.734 1.00 80.62 84 SER A N 1
ATOM 674 C CA . SER A 1 84 ? -21.541 2.163 1.745 1.00 80.62 84 SER A CA 1
ATOM 675 C C . SER A 1 84 ? -20.581 2.880 0.799 1.00 80.62 84 SER A C 1
ATOM 677 O O . SER A 1 84 ? -19.387 2.578 0.719 1.00 80.62 84 SER A O 1
ATOM 679 N N . GLU A 1 85 ? -21.108 3.867 0.077 1.00 81.69 85 GLU A N 1
ATOM 680 C CA . GLU A 1 85 ? -20.327 4.632 -0.894 1.00 81.69 85 GLU A CA 1
ATOM 681 C C . GLU A 1 85 ? -19.146 5.356 -0.229 1.00 81.69 85 GLU A C 1
ATOM 683 O O . GLU A 1 85 ? -18.075 5.477 -0.818 1.00 81.69 85 GLU A O 1
ATOM 688 N N . SER A 1 86 ? -19.312 5.793 1.022 1.00 80.25 86 SER A N 1
ATOM 689 C CA . SER A 1 86 ? -18.254 6.430 1.808 1.00 80.25 86 SER A CA 1
ATOM 690 C C . SER A 1 86 ? -17.085 5.484 2.090 1.00 80.25 86 SER A C 1
ATOM 692 O O . SER A 1 86 ? -15.933 5.900 1.943 1.00 80.25 86 SER A O 1
ATOM 694 N N . LEU A 1 87 ? -17.354 4.214 2.420 1.00 84.94 87 LEU A N 1
ATOM 695 C CA . LEU A 1 87 ? -16.311 3.206 2.611 1.00 84.94 87 LEU A CA 1
ATOM 696 C C . LEU A 1 87 ? -15.552 2.953 1.312 1.00 84.94 87 LEU A C 1
ATOM 698 O O . LEU A 1 87 ? -14.327 3.062 1.281 1.00 84.94 87 LEU A O 1
ATOM 702 N N . TRP A 1 88 ? -16.283 2.696 0.225 1.00 86.19 88 TRP A N 1
ATOM 703 C CA . TRP A 1 88 ? -15.672 2.443 -1.077 1.00 86.19 88 TRP A CA 1
ATOM 704 C C . TRP A 1 88 ? -14.846 3.635 -1.566 1.00 86.19 88 TRP A C 1
ATOM 706 O O . TRP A 1 88 ? -13.741 3.468 -2.082 1.00 86.19 88 TRP A O 1
ATOM 716 N N . ARG A 1 89 ? -15.343 4.858 -1.355 1.00 87.31 89 ARG A N 1
ATOM 717 C CA . ARG A 1 89 ? -14.633 6.093 -1.697 1.00 87.31 89 ARG A CA 1
ATOM 718 C C . ARG A 1 89 ? -13.339 6.239 -0.893 1.00 87.31 89 ARG A C 1
ATOM 720 O O . ARG A 1 89 ? -12.318 6.605 -1.477 1.00 87.31 89 ARG A O 1
ATOM 727 N N . GLY A 1 90 ? -13.358 5.906 0.399 1.00 87.38 90 GLY A N 1
ATOM 728 C CA . GLY A 1 90 ? -12.169 5.882 1.256 1.00 87.38 90 GLY A CA 1
ATOM 729 C C . GLY A 1 90 ? -11.126 4.868 0.781 1.00 87.38 90 GLY A C 1
ATOM 730 O O . GLY A 1 90 ? -9.975 5.234 0.536 1.00 87.38 90 GLY A O 1
ATOM 731 N N . THR A 1 91 ? -11.540 3.617 0.558 1.00 90.50 91 THR A N 1
ATOM 732 C CA . THR A 1 91 ? -10.663 2.548 0.052 1.00 90.50 91 THR A CA 1
ATOM 733 C C . THR A 1 91 ? -10.085 2.893 -1.320 1.00 90.50 91 THR A C 1
ATOM 735 O O . THR A 1 91 ? -8.878 2.780 -1.528 1.00 90.50 91 THR A O 1
ATOM 738 N N . LYS A 1 92 ? -10.911 3.399 -2.245 1.00 91.50 92 LYS A N 1
ATOM 739 C CA . LYS A 1 92 ? -10.468 3.837 -3.574 1.00 91.50 92 LYS A CA 1
ATOM 740 C C . LYS A 1 92 ? -9.424 4.948 -3.480 1.00 91.50 92 LYS A C 1
ATOM 742 O O . LYS A 1 92 ? -8.401 4.867 -4.156 1.00 91.50 92 LYS A O 1
ATOM 747 N N . ARG A 1 93 ? -9.657 5.968 -2.644 1.00 91.56 93 ARG A N 1
ATOM 748 C CA . ARG A 1 93 ? -8.696 7.062 -2.434 1.00 91.56 93 ARG A CA 1
ATOM 749 C C . ARG A 1 93 ? -7.357 6.513 -1.949 1.00 91.56 93 ARG A C 1
ATOM 751 O O . ARG A 1 93 ? -6.328 6.861 -2.514 1.00 91.56 93 ARG A O 1
ATOM 758 N N . LYS A 1 94 ? -7.382 5.607 -0.969 1.00 92.38 94 LYS A N 1
ATOM 759 C CA . LYS A 1 94 ? -6.185 4.971 -0.407 1.00 92.38 94 LYS A CA 1
ATOM 760 C C . LYS A 1 94 ? -5.391 4.183 -1.458 1.00 92.38 94 LYS A C 1
ATOM 762 O O . LYS A 1 94 ? -4.195 4.427 -1.604 1.00 92.38 94 LYS A O 1
ATOM 767 N N . ILE A 1 95 ? -6.056 3.309 -2.222 1.00 93.56 95 ILE A N 1
ATOM 768 C CA . ILE A 1 95 ? -5.427 2.509 -3.290 1.00 93.56 95 ILE A CA 1
ATOM 769 C C . ILE A 1 95 ? -4.790 3.419 -4.346 1.00 93.56 95 ILE A C 1
ATOM 771 O O . ILE A 1 95 ? -3.633 3.222 -4.708 1.00 93.56 95 ILE A O 1
ATOM 775 N N . ILE A 1 96 ? -5.521 4.439 -4.810 1.00 93.00 96 ILE A N 1
ATOM 776 C CA . ILE A 1 96 ? -5.021 5.375 -5.825 1.00 93.00 96 ILE A CA 1
ATOM 777 C C . ILE A 1 96 ? -3.812 6.152 -5.297 1.00 93.00 96 ILE A C 1
ATOM 779 O O . ILE A 1 96 ? -2.810 6.252 -5.997 1.00 93.00 96 ILE A O 1
ATOM 783 N N . SER A 1 97 ? -3.868 6.671 -4.067 1.00 92.38 97 SER A N 1
ATOM 784 C CA . SER A 1 97 ? -2.749 7.415 -3.481 1.00 92.38 97 SER A CA 1
ATOM 785 C C . SER A 1 97 ? -1.484 6.563 -3.361 1.00 92.38 97 SER A C 1
ATOM 787 O O . SER A 1 97 ? -0.412 7.034 -3.726 1.00 92.38 97 SER A O 1
ATOM 789 N N . ILE A 1 98 ? -1.597 5.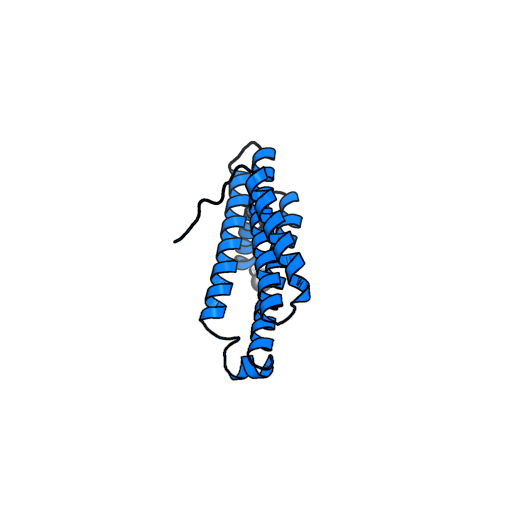314 -2.895 1.00 94.00 98 ILE A N 1
ATOM 790 C CA . ILE A 1 98 ? -0.446 4.403 -2.792 1.00 94.00 98 ILE A CA 1
ATOM 791 C C . ILE A 1 98 ? 0.119 4.095 -4.179 1.00 94.00 98 ILE A C 1
ATOM 793 O O . ILE A 1 98 ? 1.324 4.219 -4.386 1.00 94.00 98 ILE A O 1
ATOM 797 N N . LEU A 1 99 ? -0.747 3.764 -5.140 1.00 92.44 99 LEU A N 1
ATOM 798 C CA . LEU A 1 99 ? -0.332 3.452 -6.505 1.00 92.44 99 LEU A CA 1
ATOM 799 C C . LEU A 1 99 ? 0.409 4.625 -7.161 1.00 92.44 99 LEU A C 1
ATOM 801 O O . LEU A 1 99 ? 1.446 4.417 -7.784 1.00 92.44 99 LEU A O 1
ATOM 805 N N . ILE A 1 100 ? -0.093 5.853 -6.996 1.00 92.25 100 ILE A N 1
ATOM 806 C CA . ILE A 1 100 ? 0.557 7.056 -7.530 1.00 92.25 100 ILE A CA 1
ATOM 807 C C . ILE A 1 100 ? 1.954 7.224 -6.928 1.00 92.25 100 ILE A C 1
ATOM 809 O O . ILE A 1 100 ? 2.905 7.429 -7.676 1.00 92.25 100 ILE A O 1
ATOM 813 N N . VAL A 1 101 ? 2.105 7.101 -5.605 1.00 92.88 101 VAL A N 1
ATOM 814 C CA . VAL A 1 101 ? 3.423 7.242 -4.963 1.00 92.88 101 VAL A CA 1
ATOM 815 C C . VAL A 1 101 ? 4.385 6.152 -5.437 1.00 92.88 101 VAL A C 1
ATOM 817 O O . VAL A 1 101 ? 5.524 6.461 -5.770 1.00 92.88 101 VAL A O 1
ATOM 820 N N . MET A 1 102 ? 3.931 4.901 -5.554 1.00 92.19 102 MET A N 1
ATOM 821 C CA . MET A 1 102 ? 4.767 3.814 -6.074 1.00 92.19 102 MET A CA 1
ATOM 822 C C . MET A 1 102 ? 5.237 4.077 -7.511 1.00 92.19 102 MET A C 1
ATOM 824 O O . MET A 1 102 ? 6.412 3.878 -7.815 1.00 92.19 102 MET A O 1
ATOM 828 N N . ILE A 1 103 ? 4.345 4.570 -8.379 1.00 90.81 103 ILE A N 1
ATOM 829 C CA . ILE A 1 103 ? 4.688 4.976 -9.750 1.00 90.81 103 ILE A CA 1
ATOM 830 C C . ILE A 1 103 ? 5.728 6.100 -9.735 1.00 90.81 103 ILE A C 1
ATOM 832 O O . ILE A 1 103 ? 6.709 6.026 -10.469 1.00 90.81 103 ILE A O 1
ATOM 836 N N . LEU A 1 104 ? 5.548 7.121 -8.893 1.00 90.38 104 LEU A N 1
ATOM 837 C CA . LEU A 1 104 ? 6.493 8.234 -8.786 1.00 90.38 104 LEU A CA 1
ATOM 838 C C . LEU A 1 104 ? 7.872 7.771 -8.306 1.00 90.38 104 LEU A C 1
ATOM 840 O O . LEU A 1 104 ? 8.872 8.196 -8.876 1.00 90.38 104 LEU A O 1
ATOM 844 N N . CYS A 1 105 ? 7.946 6.868 -7.324 1.00 89.88 105 CYS A N 1
ATOM 845 C CA . CYS A 1 105 ? 9.216 6.280 -6.892 1.00 89.88 105 CYS A CA 1
ATOM 846 C C . CYS A 1 105 ? 9.892 5.492 -8.025 1.00 89.88 105 CYS A C 1
ATOM 848 O O . CYS A 1 105 ? 11.093 5.643 -8.246 1.00 89.88 105 CYS A O 1
ATOM 850 N N . GLY A 1 106 ? 9.125 4.693 -8.772 1.00 88.69 106 GLY A N 1
ATOM 851 C CA . GLY A 1 106 ? 9.643 3.920 -9.901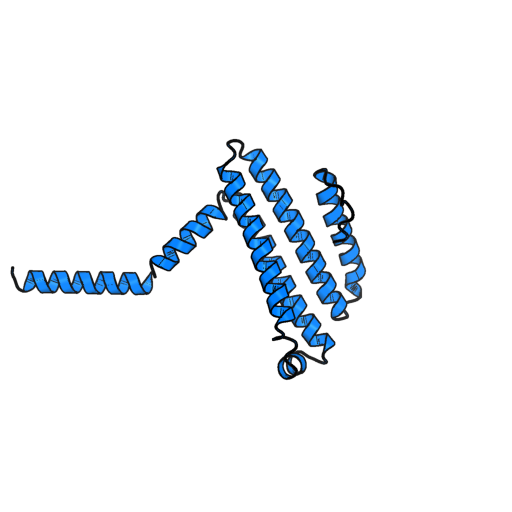 1.00 88.69 106 GLY A CA 1
ATOM 852 C C . GLY A 1 106 ? 10.130 4.791 -11.067 1.00 88.69 106 GLY A C 1
ATOM 853 O O . GLY A 1 106 ? 11.190 4.540 -11.641 1.00 88.69 106 GLY A O 1
ATOM 854 N N . LEU A 1 107 ? 9.411 5.875 -11.379 1.00 87.94 107 LEU A N 1
ATOM 855 C CA . LEU A 1 107 ? 9.838 6.876 -12.363 1.00 87.94 107 LEU A CA 1
ATOM 856 C C . LEU A 1 107 ? 11.051 7.679 -11.880 1.00 87.94 107 LEU A C 1
ATOM 858 O O . LEU A 1 107 ? 11.968 7.909 -12.662 1.00 87.94 107 LEU A O 1
ATOM 862 N N . SER A 1 108 ? 11.096 8.058 -10.601 1.00 85.94 108 SER A N 1
ATOM 863 C CA . SER A 1 108 ? 12.232 8.774 -10.004 1.00 85.94 108 SER A CA 1
ATOM 864 C C . SER A 1 108 ? 13.532 7.984 -10.132 1.00 85.94 108 SER A C 1
ATOM 866 O O . SER A 1 108 ? 14.576 8.571 -10.417 1.00 85.94 108 SER A O 1
ATOM 868 N N . TYR A 1 109 ? 13.464 6.657 -9.978 1.00 85.56 109 TYR A N 1
ATOM 869 C CA . TYR A 1 109 ? 14.614 5.778 -10.185 1.00 85.56 109 TYR A CA 1
ATOM 870 C C . TYR A 1 109 ? 15.174 5.874 -11.605 1.00 85.56 109 TYR A C 1
ATOM 872 O O . TYR A 1 109 ? 16.381 5.835 -11.800 1.00 85.56 109 TYR A O 1
ATOM 880 N N . ARG A 1 110 ? 14.299 6.051 -12.596 1.00 83.44 110 ARG A N 1
ATOM 881 C CA . ARG A 1 110 ? 14.658 6.105 -14.021 1.00 83.44 110 ARG A CA 1
ATOM 882 C C . ARG A 1 110 ? 15.168 7.470 -14.475 1.00 83.44 110 ARG A C 1
ATOM 884 O O . ARG A 1 110 ? 15.763 7.557 -15.541 1.00 83.44 110 ARG A O 1
ATOM 891 N N . LEU A 1 111 ? 14.895 8.522 -13.707 1.00 81.56 111 LEU A N 1
ATOM 892 C CA . LEU A 1 111 ? 15.334 9.888 -14.003 1.00 81.56 111 LEU A CA 1
ATOM 893 C C . LEU A 1 111 ? 16.711 10.215 -13.419 1.00 81.56 111 LEU A C 1
ATOM 895 O O . LEU A 1 111 ? 17.315 11.203 -13.823 1.00 81.56 111 LEU A O 1
ATOM 899 N N . THR A 1 112 ? 17.185 9.428 -12.455 1.00 74.25 112 THR A N 1
ATOM 900 C CA . THR A 1 112 ? 18.394 9.741 -11.693 1.00 74.25 112 THR A CA 1
ATOM 901 C C . THR A 1 112 ? 19.493 8.739 -12.019 1.00 74.25 112 THR A C 1
ATOM 903 O O . THR A 1 112 ? 19.329 7.549 -11.766 1.00 74.25 112 THR A O 1
ATOM 906 N N . ASP A 1 113 ? 20.645 9.221 -12.488 1.00 71.25 113 ASP A N 1
ATOM 907 C CA . ASP A 1 113 ? 21.812 8.369 -12.788 1.00 71.25 113 ASP A CA 1
ATOM 908 C C . ASP A 1 113 ? 22.423 7.724 -11.523 1.00 71.25 113 ASP A C 1
ATOM 910 O O . ASP A 1 113 ? 23.158 6.739 -11.589 1.00 71.25 113 ASP A O 1
ATOM 914 N N . PHE A 1 114 ? 22.095 8.259 -10.343 1.00 75.81 114 PHE A N 1
ATOM 915 C CA . PHE A 1 114 ? 22.537 7.759 -9.042 1.00 75.81 114 PHE A CA 1
ATOM 916 C C . PHE A 1 114 ? 21.533 6.764 -8.451 1.00 75.81 114 PHE A C 1
ATOM 918 O O . PHE A 1 114 ? 20.650 7.127 -7.670 1.00 75.81 114 PHE A O 1
ATOM 925 N N . THR A 1 115 ? 21.718 5.484 -8.767 1.00 76.12 115 THR A N 1
ATOM 926 C CA . THR A 1 115 ? 20.890 4.369 -8.270 1.00 76.12 115 THR A CA 1
ATOM 927 C C . THR A 1 115 ? 20.734 4.362 -6.745 1.00 76.12 115 THR A C 1
ATOM 929 O O . THR A 1 115 ? 19.632 4.156 -6.243 1.00 76.12 115 THR A O 1
ATOM 932 N N . ILE A 1 116 ? 21.797 4.684 -5.999 1.00 81.81 116 ILE A N 1
ATOM 933 C CA . ILE A 1 116 ? 21.790 4.732 -4.525 1.00 81.81 116 ILE A CA 1
ATOM 934 C C . ILE A 1 116 ? 20.773 5.753 -3.993 1.00 81.81 116 ILE A C 1
ATOM 936 O O . ILE A 1 116 ? 20.010 5.444 -3.079 1.00 81.81 116 ILE A O 1
ATOM 940 N N . VAL A 1 117 ? 20.739 6.960 -4.565 1.00 81.81 117 VAL A N 1
ATOM 941 C CA . VAL A 1 117 ? 19.842 8.040 -4.114 1.00 81.81 117 VAL A CA 1
ATOM 942 C C . VAL A 1 117 ? 18.386 7.638 -4.338 1.00 81.81 117 VAL A C 1
ATOM 944 O O . VAL A 1 117 ? 17.549 7.788 -3.448 1.00 81.81 117 VAL A O 1
ATOM 947 N N . SER A 1 118 ? 18.103 7.049 -5.497 1.00 81.81 118 SER A N 1
ATOM 948 C CA . SER A 1 118 ? 16.774 6.563 -5.858 1.00 81.81 118 SER A CA 1
ATOM 949 C C . SER A 1 118 ? 16.290 5.425 -4.958 1.00 81.81 118 SER A C 1
ATOM 951 O O . SER A 1 118 ? 15.136 5.433 -4.530 1.00 81.81 118 SER A O 1
ATOM 953 N N . THR A 1 119 ? 17.162 4.469 -4.625 1.00 82.75 119 THR A N 1
ATOM 954 C CA . THR A 1 119 ? 16.830 3.365 -3.711 1.00 82.75 119 THR A CA 1
ATOM 955 C C . THR A 1 119 ? 16.577 3.863 -2.286 1.00 82.75 119 THR A C 1
ATOM 957 O O . THR A 1 119 ? 15.647 3.390 -1.629 1.00 82.75 119 THR A O 1
ATOM 960 N N . ILE A 1 120 ? 17.343 4.851 -1.804 1.00 84.44 120 ILE A N 1
ATOM 961 C CA . ILE A 1 120 ? 17.100 5.482 -0.494 1.00 84.44 120 ILE A CA 1
ATOM 962 C C . ILE A 1 120 ? 15.742 6.188 -0.490 1.00 84.44 120 ILE A C 1
ATOM 964 O O . ILE A 1 120 ? 14.930 5.953 0.405 1.00 84.44 120 ILE A O 1
ATOM 968 N N . PHE A 1 121 ? 15.465 7.000 -1.513 1.00 85.50 121 PHE A N 1
ATOM 969 C CA . PHE A 1 121 ? 14.196 7.714 -1.645 1.00 85.50 121 PHE A CA 1
ATOM 970 C C . PHE A 1 121 ? 12.997 6.757 -1.690 1.00 85.50 121 PHE A C 1
ATOM 972 O O . PHE A 1 121 ? 12.009 6.946 -0.982 1.00 85.50 121 PHE A O 1
ATOM 979 N N . GLN A 1 122 ? 13.100 5.678 -2.465 1.00 87.19 122 GLN A N 1
ATOM 980 C CA . GLN A 1 122 ? 12.079 4.638 -2.512 1.00 87.19 122 GLN A CA 1
ATOM 981 C C . GLN A 1 122 ? 11.889 3.975 -1.141 1.00 87.19 122 GLN A C 1
ATOM 983 O O . GLN A 1 122 ? 10.757 3.883 -0.664 1.00 87.19 122 GLN A O 1
ATOM 988 N N . THR A 1 123 ? 12.975 3.530 -0.502 1.00 88.19 123 THR A N 1
ATOM 989 C CA . THR A 1 123 ? 12.928 2.890 0.823 1.00 88.19 123 THR A CA 1
ATOM 990 C C . THR A 1 123 ? 12.223 3.791 1.828 1.00 88.19 123 THR A C 1
ATOM 992 O O . THR A 1 123 ? 11.371 3.331 2.590 1.00 88.19 123 THR A O 1
ATOM 995 N N . PHE A 1 124 ? 12.518 5.086 1.782 1.00 88.94 124 PHE A N 1
ATOM 996 C CA . PHE A 1 124 ? 11.877 6.094 2.606 1.00 88.94 124 PHE A CA 1
ATOM 997 C C . PHE A 1 124 ? 10.366 6.198 2.345 1.00 88.94 124 PHE A C 1
ATOM 999 O O . PHE A 1 124 ? 9.567 5.998 3.266 1.00 88.94 124 PHE A O 1
ATOM 1006 N N . CYS A 1 125 ? 9.958 6.441 1.095 1.00 91.69 125 CYS A N 1
ATOM 1007 C CA . CYS A 1 125 ? 8.545 6.569 0.731 1.00 91.69 125 CYS A CA 1
ATOM 1008 C C . CYS A 1 125 ? 7.745 5.311 1.093 1.00 91.69 125 CYS A C 1
ATOM 1010 O O . CYS A 1 125 ? 6.662 5.402 1.673 1.00 91.69 125 CYS A O 1
ATOM 1012 N N . PHE A 1 126 ? 8.289 4.132 0.794 1.00 92.75 126 PHE A N 1
ATOM 1013 C CA . PHE A 1 126 ? 7.625 2.858 1.055 1.00 92.75 126 PHE A CA 1
ATOM 1014 C C . PHE A 1 126 ? 7.528 2.581 2.553 1.00 92.75 126 PHE A C 1
ATOM 1016 O O . PHE A 1 126 ? 6.489 2.107 3.007 1.00 92.75 126 PHE A O 1
ATOM 1023 N N . SER A 1 127 ? 8.553 2.939 3.331 1.00 91.88 127 SER A N 1
ATOM 1024 C CA . SER A 1 127 ? 8.519 2.819 4.791 1.00 91.88 127 SER A CA 1
ATOM 1025 C C . SER A 1 127 ? 7.433 3.700 5.403 1.00 91.88 127 SER A C 1
ATOM 1027 O O . SER A 1 127 ? 6.669 3.223 6.240 1.00 91.88 127 SER A O 1
ATOM 1029 N N . ILE A 1 128 ? 7.302 4.960 4.970 1.00 92.12 128 ILE A N 1
ATOM 1030 C CA . ILE A 1 128 ? 6.236 5.844 5.470 1.00 92.12 128 ILE A CA 1
ATOM 1031 C C . ILE A 1 128 ? 4.856 5.281 5.133 1.00 92.12 128 ILE A C 1
ATOM 1033 O O . ILE A 1 128 ? 3.989 5.217 6.008 1.00 92.12 128 ILE A O 1
ATOM 1037 N N . LEU A 1 129 ? 4.646 4.861 3.881 1.00 94.31 129 LEU A N 1
ATOM 1038 C CA . LEU A 1 129 ? 3.371 4.279 3.469 1.00 94.31 129 LEU A CA 1
ATOM 1039 C C . LEU A 1 129 ? 3.062 3.007 4.261 1.00 94.31 129 LEU A C 1
ATOM 1041 O O . LEU A 1 129 ? 1.945 2.859 4.750 1.00 94.31 129 LEU A O 1
ATOM 1045 N N . PHE A 1 130 ? 4.053 2.136 4.452 1.00 94.94 130 PHE A N 1
ATOM 1046 C CA . PHE A 1 130 ? 3.906 0.915 5.235 1.00 94.94 130 PHE A CA 1
ATOM 1047 C C . PHE A 1 130 ? 3.482 1.223 6.672 1.00 94.94 130 PHE A C 1
ATOM 1049 O O . PHE A 1 130 ? 2.486 0.681 7.146 1.00 94.94 130 PHE A O 1
ATOM 1056 N N . TRP A 1 131 ? 4.186 2.131 7.357 1.00 93.31 131 TRP A N 1
ATOM 1057 C CA . TRP A 1 131 ? 3.860 2.484 8.739 1.00 93.31 131 TRP A CA 1
ATOM 1058 C C . TRP A 1 131 ? 2.495 3.154 8.869 1.00 93.31 131 TRP A C 1
ATOM 1060 O O . TRP A 1 131 ? 1.780 2.893 9.836 1.00 93.31 131 TRP A O 1
ATOM 1070 N N . ARG A 1 132 ? 2.097 3.969 7.886 1.00 93.81 132 ARG A N 1
ATOM 1071 C CA . ARG A 1 132 ? 0.754 4.557 7.831 1.00 93.81 132 ARG A CA 1
ATOM 1072 C C . ARG A 1 132 ? -0.329 3.478 7.738 1.00 93.81 132 ARG A C 1
ATOM 1074 O O . ARG A 1 132 ? -1.312 3.547 8.472 1.00 93.81 132 ARG A O 1
ATOM 1081 N N . GLU A 1 133 ? -0.159 2.488 6.861 1.00 95.56 133 GLU A N 1
ATOM 1082 C CA . GLU A 1 133 ? -1.128 1.393 6.715 1.00 95.56 133 GLU A CA 1
ATOM 1083 C C . GLU A 1 133 ? -1.130 0.445 7.917 1.00 95.56 133 GLU A C 1
ATOM 1085 O O . GLU A 1 133 ? -2.193 0.008 8.357 1.00 95.56 133 GLU A O 1
ATOM 1090 N N . ALA A 1 134 ? 0.037 0.190 8.510 1.00 94.56 134 ALA A N 1
ATOM 1091 C CA . ALA A 1 134 ? 0.140 -0.564 9.752 1.00 94.56 134 ALA A CA 1
ATOM 1092 C C . ALA A 1 134 ? -0.623 0.142 10.883 1.00 94.56 134 ALA A C 1
ATOM 1094 O O . ALA A 1 134 ? -1.417 -0.492 11.572 1.00 94.56 134 ALA A O 1
ATOM 1095 N N . GLN A 1 135 ? -0.451 1.461 11.038 1.00 94.44 135 GLN A N 1
ATOM 1096 C CA . GLN A 1 135 ? -1.187 2.248 12.029 1.00 94.44 135 GLN A CA 1
ATOM 1097 C C . GLN A 1 135 ? -2.702 2.151 11.804 1.00 94.44 135 GLN A C 1
ATOM 1099 O O . GLN A 1 135 ? -3.431 1.813 12.735 1.00 94.44 135 GLN A O 1
ATOM 1104 N N . SER A 1 136 ? -3.153 2.380 10.566 1.00 95.06 136 SER A N 1
ATOM 1105 C CA . SER A 1 136 ? -4.564 2.287 10.163 1.00 95.06 136 SER A CA 1
ATOM 1106 C C . SER A 1 136 ? -5.156 0.901 10.457 1.00 95.06 136 SER A C 1
ATOM 1108 O O . SER A 1 136 ? -6.269 0.796 10.972 1.00 95.06 136 SER A O 1
ATOM 1110 N N . THR A 1 137 ? -4.388 -0.169 10.227 1.00 96.38 137 THR A N 1
ATOM 1111 C CA . THR A 1 137 ? -4.809 -1.543 10.537 1.00 96.38 137 THR A CA 1
ATOM 1112 C C . THR A 1 137 ? -5.091 -1.708 12.028 1.00 96.38 137 THR A C 1
ATOM 1114 O O . THR A 1 137 ? -6.115 -2.274 12.407 1.00 96.38 137 THR A O 1
ATOM 1117 N N . ILE A 1 138 ? -4.198 -1.206 12.884 1.00 95.75 138 ILE A N 1
ATOM 1118 C CA . ILE A 1 138 ? -4.343 -1.347 14.337 1.00 95.75 138 ILE A CA 1
ATOM 1119 C C . ILE A 1 138 ? -5.474 -0.479 14.868 1.00 95.75 138 ILE A C 1
ATOM 1121 O O . ILE A 1 138 ? -6.225 -0.938 15.721 1.00 95.75 138 ILE A O 1
ATOM 1125 N N . GLU A 1 139 ? -5.650 0.726 14.329 1.00 94.62 139 GLU A N 1
ATOM 1126 C CA . GLU A 1 139 ? -6.810 1.569 14.634 1.00 94.62 139 GLU A CA 1
ATOM 1127 C C . GLU A 1 139 ? -8.119 0.847 14.282 1.00 94.62 139 GLU A C 1
ATOM 1129 O O . GLU A 1 139 ? -9.019 0.783 15.115 1.00 94.62 139 GLU A O 1
ATOM 1134 N N . ASN A 1 140 ? -8.193 0.178 13.125 1.00 94.94 140 ASN A N 1
ATOM 1135 C CA . ASN A 1 140 ? -9.364 -0.625 12.765 1.00 94.94 140 ASN A CA 1
ATOM 1136 C C . ASN A 1 140 ? -9.586 -1.817 13.718 1.00 94.94 140 ASN A C 1
ATOM 1138 O O . ASN A 1 140 ? -10.729 -2.148 14.026 1.00 94.94 140 ASN A O 1
ATOM 1142 N N . LEU A 1 141 ? -8.531 -2.479 14.203 1.00 94.25 141 LEU A N 1
ATOM 1143 C CA . LEU A 1 141 ? -8.675 -3.569 15.177 1.00 94.25 141 LEU A CA 1
ATOM 1144 C C . LEU A 1 141 ? -9.103 -3.060 16.562 1.00 94.25 141 LEU A C 1
ATOM 1146 O O . LEU A 1 141 ? -9.925 -3.700 17.217 1.00 94.25 141 LEU A O 1
ATOM 1150 N N . LEU A 1 142 ? -8.602 -1.899 16.983 1.00 94.06 142 LEU A N 1
ATOM 1151 C CA . LEU A 1 142 ? -9.026 -1.232 18.213 1.00 94.06 142 LEU A CA 1
ATOM 1152 C C . LEU A 1 142 ? -10.498 -0.814 18.144 1.00 94.06 142 LEU A C 1
ATOM 1154 O O . LEU A 1 142 ? -11.238 -1.070 19.091 1.00 94.06 142 LEU A O 1
ATOM 1158 N N . ASP A 1 143 ? -10.948 -0.281 17.003 1.00 92.44 143 ASP A N 1
ATOM 1159 C CA . ASP A 1 143 ? -12.366 0.007 16.737 1.00 92.44 143 ASP A CA 1
ATOM 1160 C C . ASP A 1 143 ? -13.247 -1.248 16.884 1.00 92.44 143 ASP A C 1
ATOM 1162 O O . ASP A 1 143 ? -14.427 -1.155 17.216 1.00 92.44 143 ASP A O 1
ATOM 1166 N N . ALA A 1 144 ? -12.684 -2.435 16.644 1.00 91.81 144 ALA A N 1
ATOM 1167 C CA . ALA A 1 144 ? -13.369 -3.715 16.789 1.00 91.81 144 ALA A CA 1
ATOM 1168 C C . ALA A 1 144 ? -13.323 -4.295 18.220 1.00 91.81 144 ALA A C 1
ATOM 1170 O O . ALA A 1 144 ? -13.832 -5.394 18.435 1.00 91.81 144 ALA A O 1
ATOM 1171 N N . GLY A 1 145 ? -12.720 -3.590 19.184 1.00 90.94 145 GLY A N 1
ATOM 1172 C CA . GLY A 1 145 ? -12.658 -3.989 20.594 1.00 90.94 145 GLY A CA 1
ATOM 1173 C C . GLY A 1 145 ? -11.389 -4.737 21.020 1.00 90.94 145 GLY A C 1
ATOM 1174 O O . GLY A 1 145 ? -11.333 -5.219 22.150 1.00 90.94 145 GLY A O 1
ATOM 1175 N N . HIS A 1 146 ? -10.361 -4.826 20.167 1.00 92.44 146 HIS A N 1
ATOM 1176 C CA . HIS A 1 146 ? -9.064 -5.440 20.513 1.00 92.44 146 HIS A CA 1
ATOM 1177 C C . HIS A 1 146 ? -8.167 -4.472 21.307 1.00 92.44 146 HIS A C 1
ATOM 1179 O O . HIS A 1 146 ? -7.113 -4.037 20.841 1.00 92.44 146 HIS A O 1
ATOM 1185 N N . ASP A 1 147 ? -8.618 -4.076 22.502 1.00 92.19 147 ASP A N 1
ATOM 1186 C CA . ASP A 1 147 ? -7.966 -3.073 23.365 1.00 92.19 147 ASP A CA 1
ATOM 1187 C C . ASP A 1 147 ? -6.536 -3.444 23.805 1.00 92.19 147 ASP A C 1
ATOM 1189 O O . ASP A 1 147 ? -5.735 -2.564 24.143 1.00 92.19 147 ASP A O 1
ATOM 1193 N N . ASP A 1 148 ? -6.193 -4.731 23.774 1.00 91.94 148 ASP A N 1
ATOM 1194 C CA . ASP A 1 148 ? -4.861 -5.264 24.056 1.00 91.94 148 ASP A CA 1
ATOM 1195 C C . ASP A 1 148 ? -3.807 -4.810 23.034 1.00 91.94 148 ASP A C 1
ATOM 1197 O O . ASP A 1 148 ? -2.615 -4.862 23.323 1.00 91.94 148 ASP A O 1
ATOM 1201 N N . LEU A 1 149 ? -4.217 -4.271 21.881 1.00 91.75 149 LEU A N 1
ATOM 1202 C CA . LEU A 1 149 ? -3.315 -3.755 20.847 1.00 91.75 1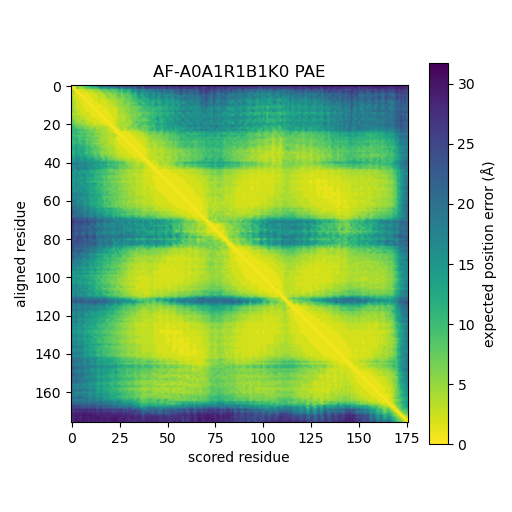49 LEU A CA 1
ATOM 1203 C C . LEU A 1 149 ? -2.915 -2.281 21.040 1.00 91.75 149 LEU A C 1
ATOM 1205 O O . LEU A 1 149 ? -2.118 -1.752 20.258 1.00 91.75 149 LEU A O 1
ATOM 1209 N N . LYS A 1 150 ? -3.400 -1.592 22.086 1.00 90.75 150 LYS A N 1
ATOM 1210 C CA . LYS A 1 150 ? -3.088 -0.164 22.329 1.00 90.75 150 LYS A CA 1
ATOM 1211 C C . LYS A 1 150 ? -1.588 0.119 22.438 1.00 90.75 150 LYS A C 1
ATOM 1213 O O . LYS A 1 150 ? -1.114 1.131 21.917 1.00 90.75 150 LYS A O 1
ATOM 1218 N N . TRP A 1 151 ? -0.824 -0.773 23.071 1.00 91.50 151 TRP A N 1
ATOM 1219 C CA . TRP A 1 151 ? 0.636 -0.634 23.166 1.00 91.50 151 TRP A CA 1
ATOM 1220 C C . TRP A 1 151 ? 1.302 -0.702 21.784 1.00 91.50 151 TRP A C 1
ATOM 1222 O O . TRP A 1 151 ? 2.282 -0.002 21.525 1.00 91.50 151 TRP A O 1
ATOM 1232 N N . MET A 1 152 ? 0.740 -1.500 20.875 1.00 90.06 152 MET A N 1
ATOM 1233 C CA . MET A 1 152 ? 1.250 -1.661 19.521 1.00 90.06 152 MET A CA 1
ATOM 1234 C C . MET A 1 152 ? 0.967 -0.419 18.675 1.00 90.06 152 MET A C 1
ATOM 1236 O O . MET A 1 152 ? 1.836 0.004 17.914 1.00 90.06 152 MET A O 1
ATOM 1240 N N . LEU A 1 153 ? -0.185 0.238 18.871 1.00 90.38 153 LEU A N 1
ATOM 1241 C CA . LEU A 1 153 ? -0.462 1.541 18.258 1.00 90.38 153 LEU A CA 1
ATOM 1242 C C . LEU A 1 153 ? 0.573 2.591 18.685 1.00 90.38 153 LEU A C 1
ATOM 1244 O O . LEU A 1 153 ? 1.093 3.323 17.842 1.00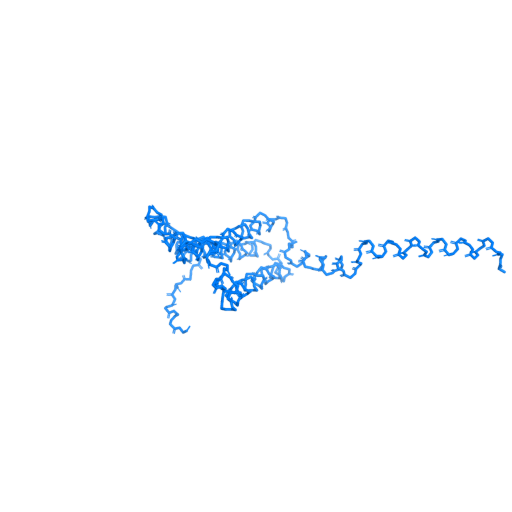 90.38 153 LEU A O 1
ATOM 1248 N N . PHE A 1 154 ? 0.902 2.648 19.979 1.00 89.94 154 PHE A N 1
ATOM 1249 C CA . PHE A 1 154 ? 1.942 3.548 20.484 1.00 89.94 154 PHE A CA 1
ATOM 1250 C C . PHE A 1 154 ? 3.306 3.249 19.846 1.00 89.94 154 PHE A C 1
ATOM 1252 O O . PHE A 1 154 ? 3.993 4.162 19.385 1.00 89.94 154 PHE A O 1
ATOM 1259 N N . PHE A 1 155 ? 3.676 1.970 19.761 1.00 91.12 155 PHE A N 1
ATOM 1260 C CA . PHE A 1 155 ? 4.924 1.547 19.134 1.00 91.12 155 PHE A CA 1
ATOM 1261 C C . PHE A 1 155 ? 4.990 1.916 17.645 1.00 91.12 155 PHE A C 1
ATOM 1263 O O . PHE A 1 155 ? 5.993 2.469 17.197 1.00 91.12 155 PHE A O 1
ATOM 1270 N N . ILE A 1 156 ? 3.917 1.677 16.885 1.00 89.12 156 ILE A N 1
ATOM 1271 C CA . ILE A 1 156 ? 3.842 2.016 15.458 1.00 89.12 156 ILE A CA 1
ATOM 1272 C C . ILE A 1 156 ? 3.940 3.528 15.249 1.00 89.12 156 ILE A C 1
ATOM 1274 O O . ILE A 1 156 ? 4.716 3.969 14.405 1.00 89.12 156 ILE A O 1
ATOM 1278 N N . LYS A 1 157 ? 3.221 4.333 16.043 1.00 90.00 157 LYS A N 1
ATOM 1279 C CA . LYS A 1 157 ? 3.314 5.802 15.977 1.00 90.00 157 LYS A CA 1
ATOM 1280 C C . LYS A 1 157 ? 4.736 6.283 16.254 1.00 90.00 157 LYS A C 1
ATOM 1282 O O . LYS A 1 157 ? 5.252 7.129 15.527 1.00 90.00 157 LYS A O 1
ATOM 1287 N N . LYS A 1 158 ? 5.398 5.690 17.252 1.00 90.12 158 LYS A N 1
ATOM 1288 C CA . LYS A 1 158 ? 6.805 5.971 17.551 1.00 90.12 158 LYS A CA 1
ATOM 1289 C C . LYS A 1 158 ? 7.717 5.604 16.377 1.00 90.12 158 LYS A C 1
ATOM 1291 O O . LYS A 1 158 ? 8.545 6.419 15.994 1.00 90.12 158 LYS A O 1
ATOM 1296 N N . LYS A 1 159 ? 7.548 4.425 15.769 1.00 88.44 159 LYS A N 1
ATOM 1297 C CA . LYS A 1 159 ? 8.356 3.992 14.617 1.00 88.44 159 LYS A CA 1
ATOM 1298 C C . LYS A 1 159 ? 8.124 4.823 13.363 1.00 88.44 159 LYS A C 1
ATOM 1300 O O . LYS A 1 159 ? 9.094 5.182 12.705 1.00 88.44 159 LYS A O 1
ATOM 1305 N N . LYS A 1 160 ? 6.875 5.190 13.071 1.00 87.94 160 LYS A N 1
ATOM 1306 C CA . LYS A 1 160 ? 6.547 6.139 12.001 1.00 87.94 160 LYS A CA 1
ATOM 1307 C C . LYS A 1 160 ? 7.317 7.447 12.204 1.00 87.94 160 LYS A C 1
ATOM 1309 O O . LYS A 1 160 ? 7.978 7.905 11.279 1.00 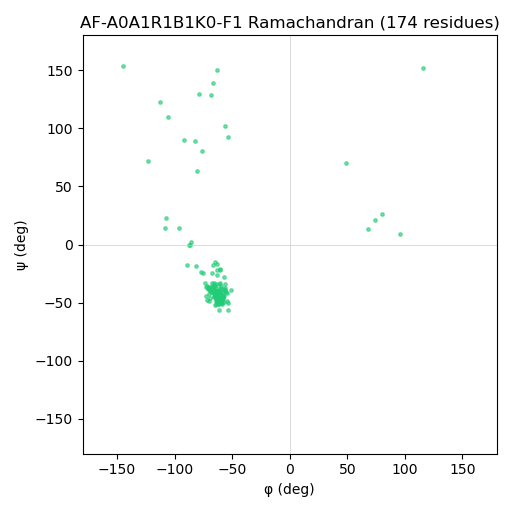87.94 160 LYS A O 1
ATOM 1314 N N . LYS A 1 161 ? 7.279 7.996 13.423 1.00 88.81 161 LYS A N 1
ATOM 1315 C CA . LYS A 1 161 ? 7.995 9.225 13.770 1.00 88.81 161 LYS A CA 1
ATOM 1316 C C . LYS A 1 161 ? 9.513 9.074 13.640 1.00 88.81 161 LYS A C 1
ATOM 1318 O O . LYS A 1 161 ? 10.130 9.893 12.980 1.00 88.81 161 LYS A O 1
ATOM 1323 N N . GLU A 1 162 ? 10.101 8.001 14.172 1.00 88.00 162 GLU A N 1
ATOM 1324 C CA . GLU A 1 162 ? 11.541 7.725 14.030 1.00 88.00 162 GLU A CA 1
ATOM 1325 C C . GLU A 1 162 ? 11.978 7.676 12.556 1.00 88.00 162 GLU A C 1
ATOM 1327 O O . GLU A 1 162 ? 13.033 8.201 12.210 1.00 88.00 162 GLU A O 1
ATOM 1332 N N . VAL A 1 163 ? 11.163 7.081 11.676 1.00 85.12 163 VAL A N 1
ATOM 1333 C CA . VAL A 1 163 ? 11.434 7.056 10.230 1.00 85.12 163 VAL A CA 1
ATOM 1334 C C . VAL A 1 163 ? 11.342 8.452 9.614 1.00 85.12 163 VAL A C 1
ATOM 1336 O O . VAL A 1 163 ? 12.138 8.770 8.738 1.00 85.12 163 VAL A O 1
ATOM 1339 N N . MET A 1 164 ? 10.409 9.297 10.043 1.00 83.06 164 MET A N 1
ATOM 1340 C CA . MET A 1 164 ? 10.310 10.673 9.542 1.00 83.06 164 MET A CA 1
ATOM 1341 C C . MET A 1 164 ? 11.485 11.540 10.019 1.00 83.06 164 MET A C 1
ATOM 1343 O O . MET A 1 164 ? 12.136 12.192 9.200 1.00 83.06 164 MET A O 1
ATOM 1347 N N . ASP A 1 165 ? 11.818 11.455 11.309 1.00 86.00 165 ASP A N 1
ATOM 1348 C CA . ASP A 1 165 ? 12.902 12.209 11.945 1.00 86.00 165 ASP A CA 1
ATOM 1349 C C . ASP A 1 165 ? 14.271 11.834 11.347 1.00 86.00 165 ASP A C 1
ATOM 1351 O O . ASP A 1 165 ? 15.068 12.711 11.011 1.00 86.00 165 ASP A O 1
ATOM 1355 N N . ALA A 1 166 ? 14.535 10.537 11.134 1.00 80.69 166 ALA A N 1
ATOM 1356 C CA . ALA A 1 166 ? 15.786 10.052 10.538 1.00 80.69 166 ALA A CA 1
ATOM 1357 C C . ALA A 1 166 ? 16.034 10.579 9.114 1.00 80.69 166 ALA A C 1
ATOM 1359 O O . ALA A 1 166 ? 17.172 10.589 8.650 1.00 80.69 166 ALA A O 1
ATOM 1360 N N . ASN A 1 167 ? 14.978 11.019 8.430 1.00 73.75 167 ASN A N 1
ATOM 1361 C CA . ASN A 1 167 ? 15.037 11.547 7.071 1.00 73.75 167 ASN A CA 1
ATOM 1362 C C . ASN A 1 167 ? 14.808 13.070 7.020 1.00 73.75 167 ASN A C 1
ATOM 1364 O O . ASN A 1 167 ? 14.592 13.622 5.943 1.00 73.75 167 ASN A O 1
ATOM 1368 N N . GLY A 1 168 ? 14.879 13.757 8.169 1.00 71.06 168 GLY A N 1
ATOM 1369 C CA . GLY A 1 168 ? 14.878 15.220 8.249 1.00 71.06 168 GLY A CA 1
ATOM 1370 C C . GLY A 1 168 ? 13.525 15.890 7.993 1.00 71.06 168 GLY A C 1
ATOM 1371 O O . GLY A 1 168 ? 13.502 17.073 7.656 1.00 71.06 168 GLY A O 1
ATOM 1372 N N . ILE A 1 169 ? 12.407 15.170 8.141 1.00 63.75 169 ILE A N 1
ATOM 1373 C CA . ILE A 1 169 ? 11.058 15.729 7.977 1.00 63.75 169 ILE A CA 1
ATOM 1374 C C . ILE A 1 169 ? 10.405 15.905 9.348 1.00 63.75 169 ILE A C 1
ATOM 1376 O O . ILE A 1 169 ? 10.004 14.928 9.974 1.00 63.75 169 ILE A O 1
ATOM 1380 N N . ASN A 1 170 ? 10.240 17.154 9.784 1.00 60.75 170 ASN A N 1
ATOM 1381 C CA . ASN A 1 170 ? 9.362 17.474 10.909 1.00 60.75 170 ASN A CA 1
ATOM 1382 C C . ASN A 1 170 ? 7.910 17.468 10.407 1.00 60.75 170 ASN A C 1
ATOM 1384 O O . ASN A 1 170 ? 7.625 18.130 9.406 1.00 60.75 170 ASN A O 1
ATOM 1388 N N . GLU A 1 171 ? 6.998 16.756 11.086 1.00 52.38 171 GLU A N 1
ATOM 1389 C CA . GLU A 1 171 ? 5.555 16.992 10.919 1.00 52.38 171 GLU A CA 1
ATOM 1390 C C . GLU A 1 171 ? 5.322 18.479 11.224 1.00 52.38 171 GLU A C 1
ATOM 1392 O O . GLU A 1 171 ? 5.365 18.912 12.373 1.00 52.38 171 GLU A O 1
ATOM 1397 N N . SER A 1 172 ? 5.165 19.290 10.178 1.00 46.84 172 SER A N 1
ATOM 1398 C CA . SER A 1 172 ? 4.429 20.538 10.323 1.00 46.84 172 SER A CA 1
ATOM 1399 C C . SER A 1 172 ? 2.991 20.102 10.551 1.00 46.84 172 SER A C 1
ATOM 1401 O O . SER A 1 172 ? 2.499 19.243 9.820 1.00 46.84 172 SER A O 1
ATOM 1403 N N . ASP A 1 173 ? 2.366 20.617 11.607 1.00 43.34 173 ASP A N 1
ATOM 1404 C CA . ASP A 1 173 ? 0.965 20.367 11.932 1.00 43.34 173 ASP A CA 1
ATOM 1405 C C . ASP A 1 173 ? 0.075 20.708 10.722 1.00 43.34 173 ASP A C 1
ATOM 1407 O O . ASP A 1 173 ? -0.355 21.849 10.548 1.00 43.34 173 ASP A O 1
ATOM 1411 N N . ASP A 1 174 ? -0.203 19.716 9.875 1.00 36.28 174 ASP A N 1
ATOM 1412 C CA . ASP A 1 174 ? -1.171 19.804 8.785 1.00 36.28 174 ASP A CA 1
ATOM 1413 C C . ASP A 1 174 ? -2.580 19.696 9.387 1.00 36.28 174 ASP A C 1
ATOM 1415 O O . ASP A 1 174 ? -3.230 18.649 9.394 1.00 36.28 174 ASP A O 1
ATOM 1419 N N . ASN A 1 175 ? -3.051 20.822 9.920 1.00 34.88 175 ASN A N 1
ATOM 1420 C CA . ASN A 1 175 ? -4.472 21.134 9.972 1.00 34.88 175 ASN A CA 1
ATOM 1421 C C . ASN A 1 175 ? -4.883 21.710 8.609 1.00 34.88 175 ASN A C 1
ATOM 1423 O O . ASN A 1 175 ? -4.855 22.928 8.442 1.00 34.88 175 ASN A O 1
ATOM 1427 N N . HIS A 1 176 ? -5.294 20.859 7.662 1.00 31.36 176 HIS A N 1
ATOM 1428 C CA . HIS A 1 176 ? -6.174 21.261 6.555 1.00 31.36 176 HIS A CA 1
ATOM 1429 C C . HIS A 1 176 ? -7.039 20.115 6.018 1.00 31.36 176 HIS A C 1
ATOM 1431 O O . HIS A 1 176 ? -6.503 19.034 5.688 1.00 31.36 176 HIS A O 1
#

Foldseek 3Di:
DDPVVVVVVVVVVVVVVVVCVVVVVVVVVVVVVLCCLLPVDPLSVVLVVLLVVLLVLLLVLLLLLCQQVQPHNVSCVVVCVSVDPVSVVVNVVLVVVVSVLSSVLSVVCVVDPDNPVSSVVSVLSSQLSSLVSVLSSLVSVVSNVPVVCVVVNVVSVVSSVVSCVVVPHDPPPPPD

Secondary structure (DSSP, 8-state):
--HHHHHHHHHHHHHHHHHHHHH-HHHHHHHHHHHHHH-SSTTHHHHHHHHHHHHHHHHHHHHHHHHHHTTSHHHHHHTTSTT-HHHHHHHHHHHHHHHHHHHHHHHHHHH-S-HHHHHHHHHHHHHHHHHHHHHHHHHHHHHTT-GGGHHHHHHHHHHHHHHHHHTT--------

Radius of gyration: 23.45 Å; Cα contacts (8 Å, |Δi|>4): 118; chains: 1; bounding box: 51×47×80 Å

Sequence (176 aa):
MSQELKETFMDVWIYLYKAAIYVKPLWAFFTSILYYVLFPDETFIPATIALISVLVIDILAKYYSIGVLNGGIINSIRTGKITSESLWRGTKRKIISILIVMILCGLSYRLTDFTIVSTIFQTFCFSILFWREAQSTIENLLDAGHDDLKWMLFFIKKKKKEVMDANGINESDDNH

Solvent-accessible surface area (backbone atoms only — not comparable to full-atom values): 9456 Å² total; per-residue (Å²): 134,58,71,69,57,54,51,53,52,50,54,52,48,53,50,51,51,52,48,44,67,72,60,35,59,70,57,47,50,52,51,50,53,50,46,52,36,50,45,70,48,78,81,43,51,65,59,47,52,54,39,52,50,39,47,52,50,23,54,51,30,45,55,49,18,50,11,51,73,51,77,30,54,71,46,16,54,75,70,40,60,75,73,26,67,68,53,52,50,50,53,50,51,53,54,52,54,53,52,51,52,45,37,50,41,20,47,48,41,75,75,41,95,52,59,67,61,32,52,51,52,36,54,51,55,50,49,53,52,35,40,51,31,50,42,52,25,47,52,24,38,41,68,48,66,46,66,87,48,54,65,54,49,52,50,42,54,49,50,44,48,52,57,34,53,78,70,74,46,74,86,69,86,80,87,128